Protein AF-A0A8J3Q3Y9-F1 (afdb_monomer_lite)

pLDDT: mean 86.01, std 12.89, range [47.12, 96.44]

Structure (mmCIF, N/CA/C/O backbone):
data_AF-A0A8J3Q3Y9-F1
#
_entry.id   AF-A0A8J3Q3Y9-F1
#
loop_
_atom_site.group_PDB
_atom_site.id
_atom_site.type_symbol
_atom_site.label_atom_id
_atom_site.label_alt_id
_atom_site.label_comp_id
_atom_site.label_asym_id
_atom_site.label_entity_id
_atom_site.label_seq_id
_atom_site.pdbx_PDB_ins_code
_atom_site.Cartn_x
_atom_site.Cartn_y
_atom_site.Cartn_z
_atom_site.occupancy
_atom_site.B_iso_or_equiv
_atom_site.auth_seq_id
_atom_site.auth_comp_id
_atom_site.auth_asym_id
_atom_site.auth_atom_id
_atom_site.pdbx_PDB_model_num
ATOM 1 N N . MET A 1 1 ? -16.939 8.546 -5.864 1.00 47.12 1 MET A N 1
ATOM 2 C CA . MET A 1 1 ? -15.570 8.757 -5.332 1.00 47.12 1 MET A CA 1
ATOM 3 C C . MET A 1 1 ? -14.559 8.182 -6.315 1.00 47.12 1 MET A C 1
ATOM 5 O O . MET A 1 1 ? -14.865 7.172 -6.933 1.00 47.12 1 MET A O 1
ATOM 9 N N . ALA A 1 2 ? -13.409 8.833 -6.510 1.00 54.53 2 ALA A N 1
ATOM 10 C CA . ALA A 1 2 ? -12.417 8.423 -7.507 1.00 54.53 2 ALA A CA 1
ATOM 11 C C . ALA A 1 2 ? -11.748 7.089 -7.129 1.00 54.53 2 ALA A C 1
ATOM 13 O O . ALA A 1 2 ? -11.279 6.920 -6.003 1.00 54.53 2 ALA A O 1
ATOM 14 N N . ARG A 1 3 ? -11.712 6.141 -8.073 1.00 66.25 3 ARG A N 1
ATOM 15 C CA . ARG A 1 3 ? -11.009 4.859 -7.927 1.00 66.25 3 ARG A CA 1
ATOM 16 C C . ARG A 1 3 ? -9.503 5.124 -7.966 1.00 66.25 3 ARG A C 1
ATOM 18 O O . ARG A 1 3 ? -9.038 5.797 -8.885 1.00 66.25 3 ARG A O 1
ATOM 25 N N . LEU A 1 4 ? -8.751 4.594 -6.999 1.00 76.94 4 LEU A N 1
ATOM 26 C CA . LEU A 1 4 ? -7.287 4.610 -7.064 1.00 76.94 4 LEU A CA 1
ATOM 27 C C . LEU A 1 4 ? -6.858 3.836 -8.315 1.00 76.94 4 LEU A C 1
ATOM 29 O O . LEU A 1 4 ? -7.266 2.690 -8.518 1.00 76.94 4 LEU A O 1
ATOM 33 N N . ARG A 1 5 ? -6.126 4.513 -9.199 1.00 76.69 5 ARG A N 1
ATOM 34 C CA . ARG A 1 5 ? -5.660 3.952 -10.466 1.00 76.69 5 ARG A CA 1
ATOM 35 C C . ARG A 1 5 ? -4.250 3.411 -10.287 1.00 76.69 5 ARG A C 1
ATOM 37 O O . ARG A 1 5 ? -3.389 4.111 -9.763 1.00 76.69 5 ARG A O 1
ATOM 44 N N . LYS A 1 6 ? -4.030 2.196 -10.790 1.00 79.69 6 LYS A N 1
ATOM 45 C CA . LYS A 1 6 ? -2.700 1.593 -10.890 1.00 79.69 6 LYS A CA 1
ATOM 46 C C . LYS A 1 6 ? -1.795 2.493 -11.745 1.00 79.69 6 LYS A C 1
ATOM 48 O O . LYS A 1 6 ? -2.260 2.952 -12.793 1.00 79.69 6 LYS A O 1
ATOM 53 N N . PRO A 1 7 ? -0.536 2.738 -11.349 1.00 79.50 7 PRO A N 1
ATOM 54 C CA . PRO A 1 7 ? 0.421 3.408 -12.211 1.00 79.50 7 PRO A CA 1
ATOM 55 C C . PRO A 1 7 ? 0.716 2.545 -13.435 1.00 79.50 7 PRO A C 1
ATOM 57 O O . PRO A 1 7 ? 0.750 1.316 -13.353 1.00 79.50 7 PRO A O 1
ATOM 60 N N . LEU A 1 8 ? 0.984 3.205 -14.558 1.00 79.25 8 LEU A N 1
ATOM 61 C CA . LEU A 1 8 ? 1.591 2.559 -15.713 1.00 79.25 8 LEU A CA 1
ATOM 62 C C . LEU A 1 8 ? 3.080 2.386 -15.410 1.00 79.25 8 LEU A C 1
ATOM 64 O O . LEU A 1 8 ? 3.821 3.364 -15.327 1.00 79.25 8 LEU A O 1
ATOM 68 N N . VAL A 1 9 ? 3.493 1.144 -15.189 1.00 80.31 9 VAL A N 1
ATOM 69 C CA . VAL A 1 9 ? 4.885 0.755 -14.953 1.00 80.31 9 VAL A CA 1
ATOM 70 C C . VAL A 1 9 ? 5.256 -0.359 -15.929 1.00 80.31 9 VAL A C 1
ATOM 72 O O . VAL A 1 9 ? 4.378 -1.155 -16.273 1.00 80.31 9 VAL A O 1
ATOM 75 N N . PRO A 1 10 ? 6.520 -0.426 -16.389 1.00 80.69 10 PRO A N 1
ATOM 76 C CA . PRO A 1 10 ? 6.981 -1.533 -17.216 1.00 80.69 10 PRO A CA 1
ATOM 77 C C . PRO A 1 10 ? 6.766 -2.881 -16.527 1.00 80.69 10 PRO A C 1
ATOM 79 O O . PRO A 1 10 ? 6.722 -2.961 -15.294 1.00 80.69 10 PRO A O 1
ATOM 82 N N . ASP A 1 11 ? 6.679 -3.939 -17.330 1.00 81.94 11 ASP A N 1
ATOM 83 C CA . ASP A 1 11 ? 6.642 -5.304 -16.819 1.00 81.94 11 ASP A CA 1
ATOM 84 C C . ASP A 1 11 ? 7.844 -5.604 -15.920 1.00 81.94 11 ASP A C 1
ATOM 86 O O . ASP A 1 11 ? 8.964 -5.146 -16.159 1.00 81.94 11 ASP A O 1
ATOM 90 N N . GLY A 1 12 ? 7.594 -6.363 -14.852 1.00 88.12 12 GLY A N 1
ATOM 91 C CA . GLY A 1 12 ? 8.610 -6.745 -13.877 1.00 88.12 12 GLY A CA 1
ATOM 92 C C . GLY A 1 12 ? 8.174 -6.559 -12.420 1.00 88.12 12 GLY A C 1
ATOM 93 O O . GLY A 1 12 ? 6.988 -6.367 -12.135 1.00 88.12 12 GLY A O 1
ATOM 94 N N . PRO A 1 13 ? 9.128 -6.593 -11.471 1.00 90.81 13 PRO A N 1
ATOM 95 C CA . PRO A 1 13 ? 8.829 -6.615 -10.036 1.00 90.81 13 PRO A CA 1
ATOM 96 C C . PRO A 1 13 ? 7.999 -5.426 -9.540 1.00 90.81 13 PRO A C 1
ATOM 98 O O . PRO A 1 13 ? 7.135 -5.581 -8.680 1.00 90.81 13 PRO A O 1
ATOM 101 N N . VAL A 1 14 ? 8.211 -4.239 -10.120 1.00 90.62 14 VAL A N 1
ATOM 102 C CA . VAL A 1 14 ? 7.436 -3.032 -9.788 1.00 90.62 14 VAL A CA 1
ATOM 103 C C . VAL A 1 14 ? 5.958 -3.217 -10.145 1.00 90.62 14 VAL A C 1
ATOM 105 O O . VAL A 1 14 ? 5.090 -2.879 -9.339 1.00 90.62 14 VAL A O 1
ATOM 108 N N . ARG A 1 15 ? 5.659 -3.796 -11.316 1.00 91.38 15 ARG A N 1
ATOM 109 C CA . ARG A 1 15 ? 4.287 -4.098 -11.744 1.00 91.38 15 ARG A CA 1
ATOM 110 C C . ARG A 1 15 ? 3.623 -5.107 -10.810 1.00 91.38 15 ARG A C 1
ATOM 112 O O . ARG A 1 15 ? 2.524 -4.834 -10.331 1.00 91.38 15 ARG A O 1
ATOM 119 N N . LEU A 1 16 ? 4.310 -6.207 -10.496 1.00 93.06 16 LEU A N 1
ATOM 120 C CA . LEU A 1 16 ? 3.796 -7.256 -9.606 1.00 93.06 16 LEU A CA 1
ATOM 121 C C . LEU A 1 16 ? 3.458 -6.711 -8.210 1.00 93.06 16 LEU A C 1
ATOM 123 O O . LEU A 1 16 ? 2.395 -7.008 -7.666 1.00 93.06 16 LEU A O 1
ATOM 127 N N . TYR A 1 17 ? 4.311 -5.840 -7.662 1.00 94.25 17 TYR A N 1
ATOM 128 C CA . TYR A 1 17 ? 4.041 -5.140 -6.405 1.00 94.25 17 TYR A CA 1
ATOM 129 C C . TYR A 1 17 ? 2.736 -4.323 -6.460 1.00 94.25 17 TYR A C 1
ATOM 131 O O . TYR A 1 17 ? 1.866 -4.482 -5.598 1.00 94.25 17 TYR A O 1
ATOM 139 N N . PHE A 1 18 ? 2.561 -3.468 -7.476 1.00 93.25 18 PHE A N 1
ATOM 140 C CA . PHE A 1 18 ? 1.351 -2.646 -7.591 1.00 93.25 18 PHE A CA 1
ATOM 141 C C . PHE A 1 18 ? 0.105 -3.490 -7.856 1.00 93.25 18 PHE A C 1
ATOM 143 O O . PHE A 1 18 ? -0.968 -3.169 -7.340 1.00 93.25 18 PHE A O 1
ATOM 150 N N . GLU A 1 19 ? 0.222 -4.566 -8.632 1.00 93.19 19 GLU A N 1
ATOM 151 C CA . GLU A 1 19 ? -0.868 -5.509 -8.861 1.00 93.19 19 GLU A CA 1
ATOM 152 C C . GLU A 1 19 ? -1.317 -6.166 -7.559 1.00 93.19 19 GLU A C 1
ATOM 154 O O . GLU A 1 19 ? -2.517 -6.146 -7.269 1.00 93.19 19 GLU A O 1
ATOM 159 N N . ARG A 1 20 ? -0.376 -6.650 -6.739 1.00 94.44 20 ARG A N 1
ATOM 160 C CA . ARG A 1 20 ? -0.693 -7.283 -5.457 1.00 94.44 20 ARG A CA 1
ATOM 161 C C . ARG A 1 20 ? -1.302 -6.299 -4.461 1.00 94.44 20 ARG A C 1
ATOM 163 O O . ARG A 1 20 ? -2.336 -6.605 -3.871 1.00 94.44 20 ARG A O 1
ATOM 170 N N . LEU A 1 21 ? -0.745 -5.092 -4.337 1.00 93.50 21 LEU A N 1
ATOM 171 C CA . LEU A 1 21 ? -1.291 -4.046 -3.465 1.00 93.50 21 LEU A CA 1
ATOM 172 C C . LEU A 1 21 ? -2.733 -3.668 -3.850 1.00 93.50 21 LEU A C 1
ATOM 174 O O . LEU A 1 21 ? -3.599 -3.503 -2.991 1.00 93.50 21 LEU A O 1
ATOM 178 N N . HIS A 1 22 ? -3.023 -3.565 -5.148 1.00 92.31 22 HIS A N 1
ATOM 179 C CA . HIS A 1 22 ? -4.384 -3.292 -5.612 1.00 92.31 22 HIS A CA 1
ATOM 180 C C . HIS A 1 22 ? -5.313 -4.494 -5.458 1.00 92.31 22 HIS A C 1
ATOM 182 O O . HIS A 1 22 ? -6.496 -4.297 -5.200 1.00 92.31 22 HIS A O 1
ATOM 188 N N . ALA A 1 23 ? -4.817 -5.724 -5.597 1.00 92.75 23 ALA A N 1
ATOM 189 C CA . ALA A 1 23 ? -5.611 -6.916 -5.321 1.00 92.75 23 ALA A CA 1
ATOM 190 C C . ALA A 1 23 ? -6.058 -6.948 -3.851 1.00 92.75 23 ALA A C 1
ATOM 192 O O . ALA A 1 23 ? -7.230 -7.195 -3.583 1.00 92.75 23 ALA A O 1
ATOM 193 N N . MET A 1 24 ? -5.172 -6.592 -2.913 1.00 93.62 24 MET A N 1
ATOM 194 C CA . MET A 1 24 ? -5.534 -6.423 -1.500 1.00 93.62 24 MET A CA 1
ATOM 195 C C . MET A 1 24 ? -6.573 -5.315 -1.304 1.00 93.62 24 MET A C 1
ATOM 197 O O . MET A 1 24 ? -7.543 -5.493 -0.574 1.00 93.62 24 MET A O 1
ATOM 201 N N . HIS A 1 25 ? -6.415 -4.179 -1.993 1.00 91.88 25 HIS A N 1
ATOM 202 C CA . HIS A 1 25 ? -7.392 -3.086 -1.937 1.00 91.88 25 HIS A CA 1
ATOM 203 C C . HIS A 1 25 ? -8.775 -3.510 -2.439 1.00 91.88 25 HIS A C 1
ATOM 205 O O . HIS A 1 25 ? -9.778 -3.150 -1.829 1.00 91.88 25 HIS A O 1
ATOM 211 N N . LEU A 1 26 ? -8.830 -4.301 -3.515 1.00 91.88 26 LEU A N 1
ATOM 212 C CA . LEU A 1 26 ? -10.067 -4.878 -4.043 1.00 91.88 26 LEU A CA 1
ATOM 213 C C . LEU A 1 26 ? -10.691 -5.876 -3.062 1.00 91.88 26 LEU A C 1
ATOM 215 O O . LEU A 1 26 ? -11.882 -5.766 -2.781 1.00 91.88 26 LEU A O 1
ATOM 219 N N . ALA A 1 27 ? -9.897 -6.799 -2.514 1.00 91.38 27 ALA A N 1
ATOM 220 C CA . ALA A 1 27 ? -10.361 -7.802 -1.555 1.00 91.38 27 ALA A CA 1
ATOM 221 C C . ALA A 1 27 ? -10.925 -7.170 -0.270 1.00 91.38 27 ALA A C 1
ATOM 223 O O . ALA A 1 27 ? -11.914 -7.650 0.272 1.00 91.38 27 ALA A O 1
ATOM 224 N N . ALA A 1 28 ? -10.359 -6.042 0.164 1.00 90.31 28 ALA A N 1
ATOM 225 C CA . ALA A 1 28 ? -10.836 -5.269 1.310 1.00 90.31 28 ALA A CA 1
ATOM 226 C C . ALA A 1 28 ? -12.097 -4.420 1.026 1.00 90.31 28 ALA A C 1
ATOM 228 O O . ALA A 1 28 ? -12.474 -3.586 1.849 1.00 90.31 28 ALA A O 1
ATOM 229 N N . GLY A 1 29 ? -12.728 -4.554 -0.146 1.00 91.56 29 GLY A N 1
ATOM 230 C CA . GLY A 1 29 ? -13.916 -3.774 -0.513 1.00 91.56 29 GLY A CA 1
ATOM 231 C C . GLY A 1 29 ? -13.614 -2.339 -0.958 1.00 91.56 29 GLY A C 1
ATOM 232 O O . GLY A 1 29 ? -14.488 -1.477 -0.918 1.00 91.56 29 GLY A O 1
ATOM 233 N N . GLN A 1 30 ? -12.382 -2.070 -1.396 1.00 88.25 30 GLN A N 1
ATOM 234 C CA . GLN A 1 30 ? -11.932 -0.781 -1.926 1.00 88.25 30 GLN A CA 1
ATOM 235 C C . GLN A 1 30 ? -12.136 0.41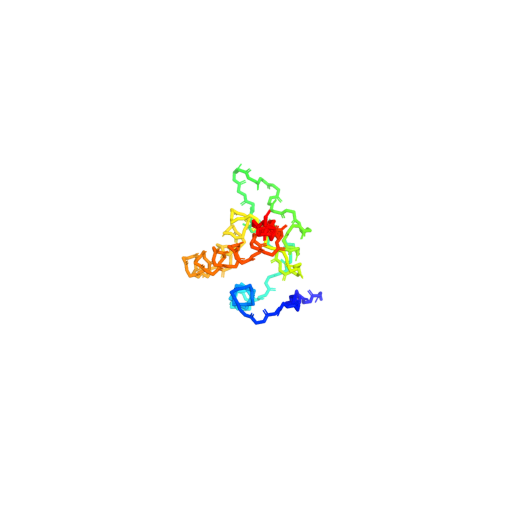5 -0.976 1.00 88.25 30 GLN A C 1
ATOM 237 O O . GLN A 1 30 ? -12.735 1.423 -1.372 1.00 88.25 30 GLN A O 1
ATOM 242 N N . PRO A 1 31 ? -11.599 0.369 0.258 1.00 89.94 31 PRO A N 1
ATOM 243 C CA . PRO A 1 31 ? -11.704 1.484 1.190 1.00 89.94 31 PRO A CA 1
ATOM 244 C C . PRO A 1 31 ? -11.145 2.775 0.579 1.00 89.94 31 PRO A C 1
ATOM 246 O O . PRO A 1 31 ? -10.094 2.796 -0.064 1.00 89.94 31 PRO A O 1
ATOM 249 N N . SER A 1 32 ? -11.841 3.887 0.789 1.00 90.75 32 SER A N 1
ATOM 250 C CA . SER A 1 32 ? -11.377 5.206 0.362 1.00 90.75 32 SER A CA 1
ATOM 251 C C . SER A 1 32 ? -10.090 5.616 1.085 1.00 90.75 32 SER A C 1
ATOM 253 O O . SER A 1 32 ? -9.796 5.172 2.195 1.00 90.75 32 SER A O 1
ATOM 255 N N . VAL A 1 33 ? -9.352 6.563 0.501 1.00 92.19 33 VAL A N 1
ATOM 256 C CA . VAL A 1 33 ? -8.145 7.145 1.115 1.00 92.19 33 VAL A CA 1
ATOM 257 C C . VAL A 1 33 ? -8.420 7.673 2.531 1.00 92.19 33 VAL A C 1
ATOM 259 O O . VAL A 1 33 ? -7.616 7.468 3.437 1.00 92.19 33 VAL A O 1
ATOM 262 N N . ARG A 1 34 ? -9.578 8.310 2.754 1.00 91.88 34 ARG A N 1
ATOM 263 C CA . ARG A 1 34 ? -9.972 8.804 4.084 1.00 91.88 34 ARG A CA 1
ATOM 264 C C . ARG A 1 34 ? -10.290 7.671 5.063 1.00 91.88 34 ARG A C 1
ATOM 266 O O . ARG A 1 34 ? -9.997 7.808 6.248 1.00 91.88 34 ARG A O 1
ATOM 273 N N . GLN A 1 35 ? -10.875 6.566 4.595 1.00 93.12 35 GLN A N 1
ATOM 274 C CA . GLN A 1 35 ? -11.080 5.376 5.430 1.00 93.12 35 GLN A CA 1
ATOM 275 C C . GLN A 1 35 ? -9.737 4.759 5.832 1.00 93.12 35 GLN A C 1
ATOM 277 O O . GLN A 1 35 ? -9.527 4.512 7.014 1.00 93.12 35 GLN A O 1
ATOM 282 N N . LEU A 1 36 ? -8.796 4.623 4.893 1.00 92.50 36 LEU A N 1
ATOM 283 C CA . LEU A 1 36 ? -7.443 4.138 5.178 1.00 92.50 36 LEU A CA 1
ATOM 284 C C . LEU A 1 36 ? -6.684 5.058 6.144 1.00 92.50 36 LEU A C 1
ATOM 286 O O . LEU A 1 36 ? -6.044 4.577 7.075 1.00 92.50 36 LEU A O 1
ATOM 290 N N . GLN A 1 37 ? -6.798 6.382 6.005 1.00 95.25 37 GLN A N 1
ATOM 291 C CA . GLN A 1 37 ? -6.231 7.316 6.985 1.00 95.25 37 GLN A CA 1
ATOM 292 C C . GLN A 1 37 ? -6.769 7.036 8.393 1.00 95.25 37 GLN A C 1
ATOM 294 O O . GLN A 1 37 ? -6.001 6.995 9.348 1.00 95.25 37 GLN A O 1
ATOM 299 N N . ARG A 1 38 ? -8.086 6.853 8.542 1.00 94.50 38 ARG A N 1
ATOM 300 C CA . ARG A 1 38 ? -8.699 6.579 9.849 1.00 94.50 38 ARG A CA 1
ATOM 301 C C . ARG A 1 38 ? -8.270 5.222 10.409 1.00 94.50 38 ARG A C 1
ATOM 303 O O . ARG A 1 38 ? -7.985 5.148 11.597 1.00 94.50 38 ARG A O 1
ATOM 310 N N . ALA A 1 39 ? -8.196 4.197 9.563 1.00 92.56 39 ALA A N 1
ATOM 311 C CA . ALA A 1 39 ? -7.803 2.843 9.951 1.00 92.56 39 ALA A CA 1
ATOM 312 C C . ALA A 1 39 ? -6.322 2.743 10.352 1.00 92.56 39 ALA A C 1
ATOM 314 O O . ALA A 1 39 ? -5.970 1.993 11.249 1.00 92.56 39 ALA A O 1
ATOM 315 N N . THR A 1 40 ? -5.450 3.548 9.739 1.00 93.88 40 THR A N 1
ATOM 316 C CA . THR A 1 40 ? -4.007 3.578 10.050 1.00 93.88 40 THR A CA 1
ATOM 317 C C . THR A 1 40 ? -3.653 4.424 11.280 1.00 93.88 40 THR A C 1
ATOM 319 O O . THR A 1 40 ? -2.473 4.685 11.532 1.00 93.88 40 THR A O 1
ATOM 322 N N . ARG A 1 41 ? -4.648 4.894 12.045 1.00 93.12 41 ARG A N 1
ATOM 323 C CA . ARG A 1 41 ? -4.409 5.587 13.315 1.00 93.12 41 ARG A CA 1
ATOM 324 C C . ARG A 1 41 ? -3.893 4.602 14.354 1.00 93.12 41 ARG A C 1
ATOM 326 O O . ARG A 1 41 ? -4.470 3.542 14.560 1.00 93.12 41 ARG A O 1
ATOM 333 N N . SER A 1 42 ? -2.830 4.984 15.044 1.00 88.31 42 SER A N 1
ATOM 334 C CA . SER A 1 42 ? -2.230 4.189 16.115 1.00 88.31 42 SER A CA 1
ATOM 335 C C . SER A 1 42 ? -1.672 5.097 17.206 1.00 88.31 42 SER A C 1
ATOM 337 O O . SER A 1 42 ? -1.575 6.309 17.016 1.00 88.31 42 SER A O 1
ATOM 339 N N . ALA A 1 43 ? -1.238 4.520 18.330 1.00 88.44 43 ALA A N 1
ATOM 340 C CA . ALA A 1 43 ? -0.562 5.274 19.389 1.00 88.44 43 ALA A CA 1
ATOM 341 C C . ALA A 1 43 ? 0.674 6.041 18.874 1.00 88.44 43 ALA A C 1
ATOM 343 O O . ALA A 1 43 ? 0.949 7.149 19.320 1.00 88.44 43 ALA A O 1
ATOM 344 N N . ARG A 1 44 ? 1.391 5.479 17.888 1.00 86.44 44 ARG A N 1
ATOM 345 C CA . ARG A 1 44 ? 2.562 6.115 17.256 1.00 86.44 44 ARG A CA 1
ATOM 346 C C . ARG A 1 44 ? 2.187 7.115 16.159 1.00 86.44 44 ARG A C 1
ATOM 348 O O . ARG A 1 44 ? 2.997 7.961 15.797 1.00 86.44 44 ARG A O 1
ATOM 355 N N . ARG A 1 45 ? 0.980 7.009 15.599 1.00 87.44 45 ARG A N 1
ATOM 356 C CA . ARG A 1 45 ? 0.489 7.851 14.502 1.00 87.44 45 ARG A CA 1
ATOM 357 C C . ARG A 1 45 ? -0.980 8.222 14.753 1.00 87.44 45 ARG A C 1
ATOM 359 O O . ARG A 1 45 ? -1.868 7.676 14.095 1.00 87.44 45 ARG A O 1
ATOM 366 N N . PRO A 1 46 ? -1.268 9.149 15.685 1.00 90.12 46 PRO A N 1
ATOM 367 C CA . PRO A 1 46 ? -2.637 9.438 16.133 1.00 90.12 46 PRO A CA 1
ATOM 368 C C . PRO A 1 46 ? -3.522 10.034 15.029 1.00 90.12 46 PRO A C 1
ATOM 370 O O . PRO A 1 46 ? -4.738 9.847 15.016 1.00 90.12 46 PRO A O 1
ATOM 373 N N . THR A 1 47 ? -2.919 10.714 14.054 1.00 91.62 47 THR A N 1
ATOM 374 C CA . THR A 1 47 ? -3.614 11.292 12.894 1.00 91.62 47 THR A CA 1
ATOM 375 C C . THR A 1 47 ? -3.763 10.318 11.719 1.00 91.62 47 THR A C 1
ATOM 377 O O . THR A 1 47 ? -4.489 10.620 10.766 1.00 91.62 47 THR A O 1
ATOM 380 N N . GLY A 1 48 ? -3.136 9.139 11.801 1.00 93.62 48 GLY A N 1
ATOM 381 C CA . GLY A 1 48 ? -3.052 8.167 10.714 1.00 93.62 48 GLY A CA 1
ATOM 382 C C . GLY A 1 48 ? -2.128 8.624 9.586 1.00 93.62 48 GLY A C 1
ATOM 383 O O . GLY A 1 48 ? -1.446 9.647 9.678 1.00 93.62 48 GLY A O 1
ATOM 384 N N . ILE A 1 49 ? -2.053 7.845 8.509 1.00 94.38 49 ILE A N 1
ATOM 385 C CA . ILE A 1 49 ? -1.219 8.201 7.353 1.00 94.38 49 ILE A CA 1
ATOM 386 C C . ILE A 1 49 ? -1.880 9.335 6.576 1.00 94.38 49 ILE A C 1
ATOM 388 O O . ILE A 1 49 ? -3.080 9.301 6.310 1.00 94.38 49 ILE A O 1
ATOM 392 N N . ASN A 1 50 ? -1.084 10.332 6.179 1.00 94.06 50 ASN A N 1
ATOM 393 C CA . ASN A 1 50 ? -1.567 11.442 5.366 1.00 94.06 50 ASN A CA 1
ATOM 394 C C . ASN A 1 50 ? -2.261 10.912 4.087 1.00 94.06 50 ASN A C 1
ATOM 396 O O . ASN A 1 50 ? -1.663 10.102 3.371 1.00 94.06 50 ASN A O 1
ATOM 400 N N . PRO A 1 51 ? -3.481 11.382 3.761 1.00 92.25 51 PRO A N 1
ATOM 401 C CA . PRO A 1 51 ? -4.196 11.032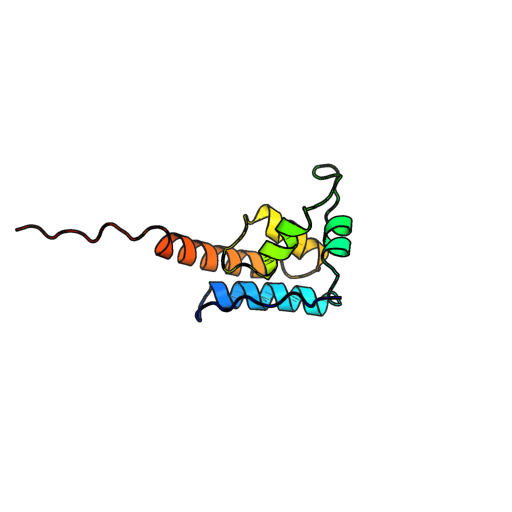 2.537 1.00 92.25 51 PRO A CA 1
ATOM 402 C C . PRO A 1 51 ? -3.357 11.115 1.261 1.00 92.25 51 PRO A C 1
ATOM 404 O O . PRO A 1 51 ? -3.445 10.229 0.416 1.00 92.25 51 PRO A O 1
ATOM 407 N N . THR A 1 52 ? -2.510 12.138 1.133 1.00 92.38 52 THR A N 1
ATOM 408 C CA . THR A 1 52 ? -1.622 12.303 -0.025 1.00 92.38 52 THR A CA 1
ATOM 409 C C . THR A 1 52 ? -0.577 11.192 -0.085 1.00 92.38 52 THR A C 1
ATOM 411 O O . THR A 1 52 ? -0.304 10.655 -1.153 1.00 92.38 52 THR A O 1
ATOM 414 N N . THR A 1 53 ? -0.031 10.784 1.063 1.00 93.44 53 THR A N 1
ATOM 415 C CA . THR A 1 53 ? 0.926 9.672 1.149 1.00 93.44 53 THR A CA 1
ATOM 416 C C . THR A 1 53 ? 0.274 8.345 0.777 1.00 93.44 53 THR A C 1
ATOM 418 O O . THR A 1 53 ? 0.874 7.568 0.038 1.00 93.44 53 THR A O 1
ATOM 421 N N . ILE A 1 54 ? -0.955 8.102 1.247 1.00 93.31 54 ILE A N 1
ATOM 422 C CA . ILE A 1 54 ? -1.740 6.920 0.868 1.00 93.31 54 ILE A CA 1
ATOM 423 C C . ILE A 1 54 ? -1.981 6.942 -0.639 1.00 93.31 54 ILE A C 1
ATOM 425 O O . ILE A 1 54 ? -1.621 5.992 -1.319 1.00 93.31 54 ILE A O 1
ATOM 429 N N . HIS A 1 55 ? -2.528 8.035 -1.175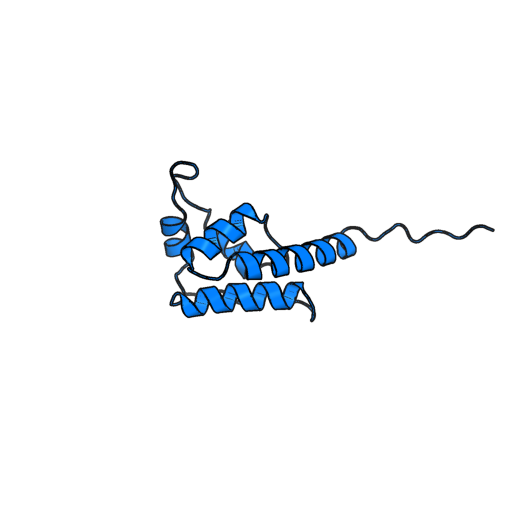 1.00 92.19 55 HIS A N 1
ATOM 430 C CA . HIS A 1 55 ? -2.776 8.185 -2.608 1.00 92.19 55 HIS A CA 1
ATOM 431 C C . HIS A 1 55 ? -1.514 7.899 -3.433 1.00 92.19 55 HIS A C 1
ATOM 433 O O . HIS A 1 55 ? -1.541 7.101 -4.367 1.00 92.19 55 HIS A O 1
ATOM 439 N N . ASP A 1 56 ? -0.387 8.493 -3.050 1.00 91.56 56 ASP A N 1
ATOM 440 C CA . ASP A 1 56 ? 0.882 8.300 -3.737 1.00 91.56 56 ASP A CA 1
ATOM 441 C C . ASP A 1 56 ? 1.377 6.852 -3.687 1.00 91.56 56 ASP A C 1
ATOM 443 O O . ASP A 1 56 ? 1.944 6.390 -4.671 1.00 91.56 56 ASP A O 1
ATOM 447 N N . ALA A 1 57 ? 1.148 6.131 -2.586 1.00 92.12 57 ALA A N 1
ATOM 448 C CA . ALA A 1 57 ? 1.521 4.722 -2.468 1.00 92.12 57 ALA A CA 1
ATOM 449 C C . ALA A 1 57 ? 0.772 3.816 -3.460 1.00 92.12 57 ALA A C 1
ATOM 451 O O . ALA A 1 57 ? 1.294 2.765 -3.824 1.00 92.12 57 ALA A O 1
ATOM 452 N N . PHE A 1 58 ? -0.420 4.224 -3.908 1.00 90.75 58 PHE A N 1
ATOM 453 C CA . PHE A 1 58 ? -1.192 3.497 -4.916 1.00 90.75 58 PHE A CA 1
ATOM 454 C C . PHE A 1 58 ? -0.954 3.997 -6.335 1.00 90.75 58 PHE A C 1
ATOM 456 O O . PHE A 1 58 ? -1.007 3.187 -7.249 1.00 90.75 58 PHE A O 1
ATOM 463 N N . VAL A 1 59 ? -0.736 5.301 -6.530 1.00 88.62 59 VAL A N 1
ATOM 464 C CA . VAL A 1 59 ? -0.830 5.937 -7.856 1.00 88.62 59 VAL A CA 1
ATOM 465 C C . VAL A 1 59 ? 0.523 6.340 -8.432 1.00 88.62 59 VAL A C 1
ATOM 467 O O . VAL A 1 59 ? 0.670 6.385 -9.651 1.00 88.62 59 VAL A O 1
ATOM 470 N N . LYS A 1 60 ? 1.527 6.661 -7.607 1.00 87.75 60 LYS A N 1
ATOM 471 C CA . LYS A 1 60 ? 2.829 7.087 -8.137 1.00 87.75 60 LYS A CA 1
ATOM 472 C C . LYS A 1 60 ? 3.687 5.869 -8.481 1.00 87.75 60 LYS A C 1
ATOM 474 O O . LYS A 1 60 ? 3.780 4.962 -7.660 1.00 87.75 60 LYS A O 1
ATOM 479 N N . PRO A 1 61 ? 4.417 5.875 -9.612 1.00 83.25 61 PRO A N 1
ATOM 480 C CA . PRO A 1 61 ? 5.331 4.797 -10.004 1.00 83.25 61 PRO A CA 1
ATOM 481 C C . PRO A 1 61 ? 6.633 4.801 -9.174 1.00 83.25 61 PRO A C 1
ATOM 483 O O . PRO A 1 61 ? 7.699 4.442 -9.662 1.00 83.25 61 PRO A O 1
ATOM 486 N N . ARG A 1 62 ? 6.580 5.244 -7.912 1.00 84.62 62 ARG A N 1
ATOM 487 C CA . ARG A 1 62 ? 7.700 5.271 -6.968 1.00 84.62 62 ARG A CA 1
ATOM 488 C C . ARG A 1 62 ? 7.272 4.596 -5.680 1.00 84.62 62 ARG A C 1
ATOM 490 O O . ARG A 1 62 ? 6.289 5.010 -5.068 1.00 84.62 62 ARG A O 1
ATOM 497 N N . LEU A 1 63 ? 8.034 3.592 -5.261 1.00 88.62 63 LEU A N 1
ATOM 498 C CA . LEU A 1 63 ? 7.750 2.879 -4.029 1.00 88.62 63 LEU A CA 1
ATOM 499 C C . LEU A 1 63 ? 7.955 3.811 -2.832 1.00 88.62 63 LEU A C 1
ATOM 501 O O . LEU A 1 63 ? 8.939 4.555 -2.747 1.00 88.62 63 LEU A O 1
ATOM 505 N N . ARG A 1 64 ? 6.993 3.774 -1.910 1.00 91.94 64 ARG A N 1
ATOM 506 C CA . ARG A 1 64 ? 7.126 4.381 -0.585 1.00 91.94 64 ARG A CA 1
ATOM 507 C C . ARG A 1 64 ? 7.919 3.455 0.332 1.00 91.94 64 ARG A C 1
ATOM 509 O O . ARG A 1 64 ? 8.093 2.274 0.031 1.00 91.94 64 ARG A O 1
ATOM 516 N N . GLU A 1 65 ? 8.395 4.014 1.438 1.00 91.75 65 GLU A N 1
ATOM 517 C CA . GLU A 1 65 ? 9.092 3.252 2.473 1.00 91.75 65 GLU A CA 1
ATOM 51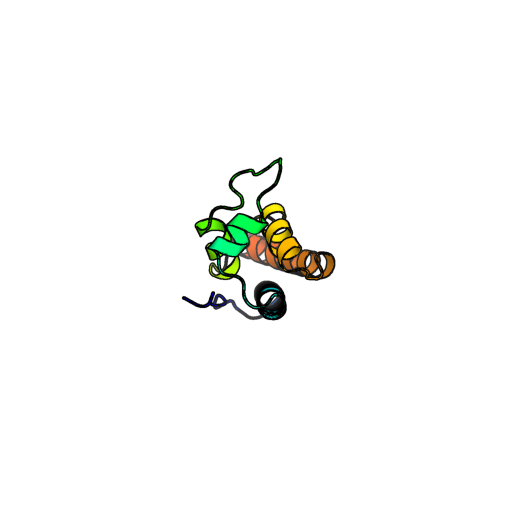8 C C . GLU A 1 65 ? 8.222 2.101 2.986 1.00 91.75 65 GLU A C 1
ATOM 520 O O . GLU A 1 65 ? 7.002 2.251 3.124 1.00 91.75 65 GLU A O 1
ATOM 525 N N . TRP A 1 66 ? 8.855 0.956 3.261 1.00 94.69 66 TRP A N 1
ATOM 526 C CA . TRP A 1 66 ? 8.151 -0.276 3.618 1.00 94.69 66 TRP A CA 1
ATOM 527 C C . TRP A 1 66 ? 7.213 -0.085 4.809 1.00 94.69 66 TRP A C 1
ATOM 529 O O . TRP A 1 66 ? 6.079 -0.536 4.756 1.00 94.69 66 TRP A O 1
ATOM 539 N N . GLU A 1 67 ? 7.629 0.656 5.837 1.00 92.62 67 GLU A N 1
ATOM 540 C CA . GLU A 1 67 ? 6.814 0.908 7.033 1.00 92.62 67 GLU A CA 1
ATOM 541 C C . GLU A 1 67 ? 5.446 1.537 6.702 1.00 92.62 67 GLU A C 1
ATOM 543 O O . GLU A 1 67 ? 4.422 1.187 7.288 1.00 92.62 67 GLU A O 1
ATOM 548 N N . VAL A 1 68 ? 5.398 2.440 5.716 1.00 92.94 68 VAL A N 1
ATOM 549 C CA . VAL A 1 68 ? 4.146 3.061 5.255 1.00 92.94 68 VAL A CA 1
ATOM 550 C C . VAL A 1 68 ? 3.278 2.039 4.526 1.00 92.94 68 VAL A C 1
ATOM 552 O O . VAL A 1 68 ? 2.080 1.952 4.789 1.00 92.94 68 VAL A O 1
ATOM 555 N N . VAL A 1 69 ? 3.876 1.271 3.615 1.00 93.69 69 VAL A N 1
ATOM 556 C CA . VAL A 1 69 ? 3.172 0.262 2.811 1.00 93.69 69 VAL A CA 1
ATOM 557 C C . VAL A 1 69 ? 2.627 -0.855 3.694 1.00 93.69 69 VAL A C 1
ATOM 559 O O . VAL A 1 69 ? 1.470 -1.238 3.552 1.00 93.69 69 VAL A O 1
ATOM 562 N N . GLN A 1 70 ? 3.435 -1.330 4.639 1.00 95.12 70 GLN A N 1
ATOM 563 C CA . GLN A 1 70 ? 3.081 -2.358 5.603 1.00 95.12 70 GLN A CA 1
ATOM 564 C C . GLN A 1 70 ? 1.870 -1.940 6.433 1.00 95.12 70 GLN A C 1
ATOM 566 O O . GLN A 1 70 ? 0.955 -2.735 6.619 1.00 95.12 70 GLN A O 1
ATOM 571 N N . GLU A 1 71 ? 1.842 -0.69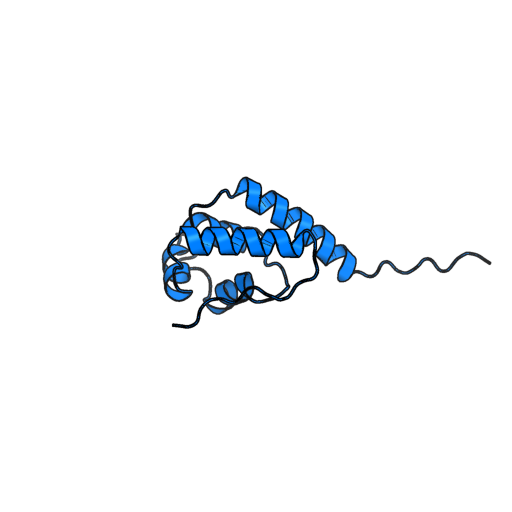8 6.918 1.00 93.88 71 GLU A N 1
ATOM 572 C CA . GLU A 1 71 ? 0.719 -0.194 7.705 1.00 93.88 71 GLU A CA 1
ATOM 573 C C . GLU A 1 71 ? -0.568 -0.147 6.873 1.00 93.88 71 GLU A C 1
ATOM 575 O O . GLU A 1 71 ? -1.610 -0.596 7.339 1.00 93.88 71 GLU A O 1
ATOM 580 N N . ILE A 1 72 ? -0.499 0.321 5.622 1.00 93.31 72 ILE A N 1
ATOM 581 C CA . ILE A 1 72 ? -1.651 0.311 4.705 1.00 93.31 72 ILE A CA 1
ATOM 582 C C . ILE A 1 72 ? -2.120 -1.128 4.459 1.00 93.31 72 ILE A C 1
ATOM 584 O O . ILE A 1 72 ? -3.298 -1.425 4.630 1.00 93.31 72 ILE A O 1
ATOM 588 N N . ALA A 1 73 ? -1.208 -2.026 4.086 1.00 93.94 73 ALA A N 1
ATOM 589 C CA . ALA A 1 73 ? -1.521 -3.410 3.747 1.00 93.94 73 ALA A CA 1
ATOM 590 C C . ALA A 1 73 ? -2.069 -4.204 4.941 1.00 93.94 73 ALA A C 1
ATOM 592 O O . ALA A 1 73 ? -2.952 -5.041 4.762 1.00 93.94 73 ALA A O 1
ATOM 593 N N . ARG A 1 74 ? -1.621 -3.890 6.164 1.00 94.00 74 ARG A N 1
ATOM 594 C CA . ARG A 1 74 ? -2.149 -4.493 7.394 1.00 94.00 74 ARG A CA 1
ATOM 595 C C . ARG A 1 74 ? -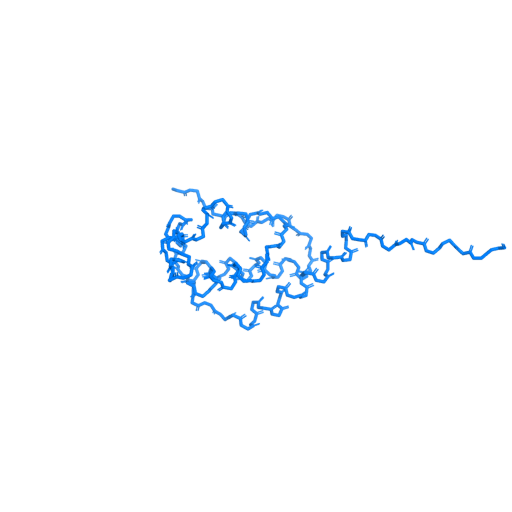3.632 -4.183 7.561 1.00 94.00 74 ARG A C 1
ATOM 597 O O . ARG A 1 74 ? -4.400 -5.079 7.887 1.00 94.00 74 ARG A O 1
ATOM 604 N N . GLN A 1 75 ? -4.043 -2.946 7.273 1.00 94.06 75 GLN A N 1
ATOM 605 C CA . GLN A 1 75 ? -5.457 -2.554 7.318 1.00 94.06 75 GLN A CA 1
ATOM 606 C C . GLN A 1 75 ? -6.289 -3.178 6.189 1.00 94.06 75 GLN A C 1
ATOM 608 O O . GLN A 1 75 ? -7.505 -3.280 6.310 1.00 94.06 75 GLN A O 1
ATOM 613 N N . LEU A 1 76 ? -5.651 -3.593 5.092 1.00 92.88 76 LEU A N 1
ATOM 614 C CA . LEU A 1 76 ? -6.311 -4.303 3.994 1.00 92.88 76 LEU A CA 1
ATOM 615 C C . LEU A 1 76 ? -6.446 -5.813 4.250 1.00 92.88 76 LEU A C 1
ATOM 617 O O . LEU A 1 76 ? -7.115 -6.486 3.474 1.00 92.88 76 LEU A O 1
ATOM 621 N N . GLY A 1 77 ? -5.817 -6.349 5.303 1.00 90.50 77 GLY A N 1
ATOM 622 C CA . GLY A 1 77 ? -5.906 -7.769 5.663 1.00 90.50 77 GLY A CA 1
ATOM 623 C C . GLY A 1 77 ? -5.217 -8.725 4.681 1.00 90.50 77 GLY A C 1
ATOM 624 O O . GLY A 1 77 ? -5.578 -9.896 4.622 1.00 90.50 77 GLY A O 1
ATOM 625 N N . GLY A 1 78 ? -4.263 -8.239 3.880 1.00 86.75 78 GLY A N 1
ATOM 626 C CA . GLY A 1 78 ? -3.525 -9.063 2.918 1.00 86.75 78 GLY A CA 1
ATOM 627 C C . GLY A 1 78 ? -2.287 -9.754 3.502 1.00 86.75 78 GLY A C 1
ATOM 628 O O . GLY A 1 78 ? -1.855 -9.459 4.617 1.00 86.75 78 GLY A O 1
ATOM 629 N N . ASP A 1 79 ? -1.672 -10.635 2.709 1.00 92.94 79 ASP A N 1
ATOM 630 C CA . ASP A 1 79 ? -0.397 -11.277 3.049 1.00 92.94 79 ASP A CA 1
ATOM 631 C C . ASP A 1 79 ? 0.770 -10.271 3.002 1.00 92.94 79 ASP A C 1
ATOM 633 O O . ASP A 1 79 ? 1.288 -9.907 1.941 1.00 92.94 79 ASP A O 1
ATOM 637 N N . LEU A 1 80 ? 1.190 -9.811 4.183 1.00 94.44 80 LEU A N 1
ATOM 638 C CA . LEU A 1 80 ? 2.296 -8.867 4.329 1.00 94.44 80 LEU A CA 1
ATOM 639 C C . LEU A 1 80 ? 3.648 -9.454 3.919 1.00 94.44 80 LEU A C 1
ATOM 641 O O . LEU A 1 80 ? 4.516 -8.690 3.501 1.00 94.44 80 LEU A O 1
ATOM 645 N N . HIS A 1 81 ? 3.848 -10.764 4.064 1.00 95.12 81 HIS A N 1
ATOM 646 C CA . HIS A 1 81 ? 5.118 -11.403 3.738 1.00 95.12 81 HIS A CA 1
ATOM 647 C C . HIS A 1 81 ? 5.307 -11.457 2.224 1.00 95.12 81 HIS A C 1
ATOM 649 O O . HIS A 1 81 ? 6.333 -11.014 1.710 1.00 95.12 81 HIS A O 1
ATOM 655 N N . GLU A 1 82 ? 4.280 -11.897 1.502 1.00 94.44 82 GLU A N 1
ATOM 656 C CA . GLU A 1 82 ? 4.279 -11.881 0.041 1.00 94.44 82 GLU A CA 1
ATOM 657 C C . GLU A 1 82 ? 4.473 -10.455 -0.499 1.00 94.44 82 GLU A C 1
ATOM 659 O O . GLU A 1 82 ? 5.328 -10.212 -1.356 1.00 94.44 82 GLU A O 1
ATOM 664 N N . LEU A 1 83 ? 3.736 -9.481 0.048 1.00 95.12 83 LEU A N 1
ATOM 665 C CA . LEU A 1 83 ? 3.873 -8.086 -0.368 1.00 95.12 83 LEU A CA 1
ATOM 666 C C . LEU A 1 83 ? 5.269 -7.527 -0.070 1.00 95.12 83 LEU A C 1
ATOM 668 O O . LEU A 1 83 ? 5.790 -6.749 -0.868 1.00 95.12 83 LEU A O 1
ATOM 672 N N . PHE A 1 84 ? 5.882 -7.921 1.048 1.00 96.25 84 PHE A N 1
ATOM 673 C CA . PHE A 1 84 ? 7.241 -7.515 1.400 1.00 96.25 84 PHE A CA 1
ATOM 674 C C . PHE A 1 84 ? 8.269 -8.018 0.387 1.00 96.25 84 PHE A C 1
ATOM 676 O O . PHE A 1 84 ? 9.129 -7.248 -0.044 1.00 96.25 84 PHE A O 1
ATOM 683 N N . LEU A 1 85 ? 8.169 -9.285 -0.028 1.00 96.44 85 LEU A N 1
ATOM 684 C CA . LEU A 1 85 ? 9.066 -9.862 -1.030 1.00 96.44 85 LEU A CA 1
ATOM 685 C C . LEU A 1 85 ? 8.967 -9.103 -2.360 1.00 96.44 85 LEU A C 1
ATOM 687 O O . LEU A 1 85 ? 9.994 -8.723 -2.928 1.00 96.44 85 LEU A O 1
ATOM 691 N N . LEU A 1 86 ? 7.744 -8.797 -2.804 1.00 95.12 86 LEU A N 1
ATOM 692 C CA . LEU A 1 86 ? 7.507 -7.995 -4.007 1.00 95.12 86 LEU A CA 1
ATOM 693 C C . LEU A 1 86 ? 8.029 -6.560 -3.857 1.00 95.12 86 LEU A C 1
ATOM 695 O O . LEU A 1 86 ? 8.682 -6.047 -4.765 1.00 95.12 86 LEU A O 1
ATOM 699 N N . TRP A 1 87 ? 7.785 -5.916 -2.710 1.00 95.75 87 TRP A N 1
ATOM 700 C CA . TRP A 1 87 ? 8.285 -4.570 -2.413 1.00 95.75 87 TRP A CA 1
ATOM 701 C C . TRP A 1 87 ? 9.813 -4.522 -2.469 1.00 95.75 87 TRP A C 1
ATOM 703 O O . TRP A 1 87 ? 10.371 -3.613 -3.082 1.00 95.75 87 TRP A O 1
ATOM 713 N N . ARG A 1 88 ? 10.497 -5.517 -1.892 1.00 95.38 88 ARG A N 1
ATOM 714 C CA . ARG A 1 88 ? 11.961 -5.605 -1.896 1.00 95.38 88 ARG A CA 1
ATOM 715 C C . ARG A 1 88 ? 12.508 -5.751 -3.315 1.00 95.38 88 ARG A C 1
ATOM 717 O O . ARG A 1 88 ? 13.366 -4.969 -3.711 1.00 95.38 88 ARG A O 1
ATOM 724 N N . GLN A 1 89 ? 11.976 -6.691 -4.099 1.00 94.38 89 GLN A N 1
ATOM 725 C CA . GLN A 1 89 ? 12.397 -6.884 -5.492 1.00 94.38 89 GLN A CA 1
ATOM 726 C C . GLN A 1 89 ? 12.162 -5.623 -6.335 1.00 94.38 89 GLN A C 1
ATOM 728 O O . GLN A 1 89 ? 13.023 -5.204 -7.107 1.00 94.38 89 GLN A O 1
ATOM 733 N N . ALA A 1 90 ? 11.004 -4.983 -6.169 1.00 92.88 90 ALA A N 1
ATOM 734 C CA . ALA A 1 90 ? 10.681 -3.733 -6.840 1.00 92.88 90 ALA A CA 1
ATOM 735 C C . ALA A 1 90 ? 11.612 -2.586 -6.417 1.00 92.88 90 ALA A C 1
ATOM 737 O O . ALA A 1 90 ? 12.039 -1.800 -7.264 1.00 92.88 90 ALA A O 1
ATOM 738 N N . ARG A 1 91 ? 11.959 -2.491 -5.128 1.00 92.06 91 ARG A N 1
ATOM 739 C CA . ARG A 1 91 ? 12.879 -1.480 -4.595 1.00 92.06 91 ARG A CA 1
ATOM 740 C C . ARG A 1 91 ? 14.285 -1.650 -5.160 1.00 92.06 91 ARG A C 1
ATOM 742 O O . ARG A 1 91 ? 14.852 -0.653 -5.597 1.00 92.06 91 ARG A O 1
ATOM 749 N N . ASP A 1 92 ? 14.799 -2.875 -5.224 1.00 91.19 92 ASP A N 1
ATOM 750 C CA . ASP A 1 92 ? 16.107 -3.168 -5.825 1.00 91.19 92 ASP A CA 1
ATOM 751 C C . ASP A 1 92 ? 16.154 -2.725 -7.293 1.00 91.19 92 ASP A C 1
ATOM 753 O O . ASP A 1 92 ? 17.107 -2.079 -7.728 1.00 91.19 92 ASP A O 1
ATOM 757 N N . VAL A 1 93 ? 15.086 -2.994 -8.050 1.00 89.06 93 VAL A N 1
ATOM 758 C CA . VAL A 1 93 ? 14.951 -2.538 -9.440 1.00 89.06 93 VAL A CA 1
ATOM 759 C C . VAL A 1 93 ? 14.920 -1.008 -9.531 1.00 89.06 93 VAL A C 1
ATOM 761 O O . VAL A 1 93 ? 15.628 -0.434 -10.354 1.00 89.06 93 VAL A O 1
ATOM 764 N N . GLN A 1 94 ? 14.154 -0.320 -8.677 1.00 84.31 94 GLN A N 1
ATOM 765 C CA . GLN A 1 94 ? 14.125 1.148 -8.679 1.00 84.31 94 GLN A CA 1
ATOM 766 C C . GLN A 1 94 ? 15.478 1.767 -8.338 1.00 84.31 94 GLN A C 1
ATOM 768 O O . GLN A 1 94 ? 15.860 2.756 -8.958 1.00 84.31 94 GLN A O 1
ATOM 773 N N . LEU A 1 95 ? 16.210 1.194 -7.382 1.00 86.12 95 LEU A N 1
ATOM 774 C CA . LEU A 1 95 ? 17.540 1.676 -7.015 1.00 86.12 95 LEU A CA 1
ATOM 775 C C . LEU A 1 95 ? 18.525 1.541 -8.182 1.00 86.12 95 LEU A C 1
ATOM 777 O O . LEU A 1 95 ? 19.267 2.483 -8.443 1.00 86.12 95 LEU A O 1
ATOM 781 N N . ARG A 1 96 ? 18.458 0.442 -8.944 1.00 82.69 96 ARG A N 1
ATOM 782 C CA . ARG A 1 96 ? 19.266 0.250 -10.163 1.00 82.69 96 ARG A CA 1
ATOM 783 C C . ARG A 1 96 ? 18.940 1.250 -11.277 1.00 82.69 96 ARG A C 1
ATOM 785 O O . ARG A 1 96 ? 19.820 1.594 -12.051 1.00 82.69 96 ARG A O 1
ATOM 792 N N . TYR A 1 97 ? 17.694 1.717 -11.373 1.00 74.69 97 TYR A N 1
ATOM 793 C CA . TYR A 1 97 ? 17.299 2.717 -12.376 1.00 74.69 97 TYR A CA 1
ATOM 794 C C . TYR A 1 97 ? 17.538 4.167 -11.928 1.00 74.69 97 TYR A C 1
ATOM 796 O O . TYR A 1 97 ? 17.765 5.030 -12.771 1.00 74.69 97 TYR A O 1
ATOM 804 N N . CYS A 1 98 ? 17.476 4.458 -10.625 1.00 66.31 98 CYS A N 1
ATOM 805 C CA . CYS A 1 98 ? 17.743 5.797 -10.086 1.00 66.31 98 CYS A CA 1
ATOM 806 C C . CYS A 1 98 ? 19.234 6.071 -9.852 1.00 66.31 98 CYS A C 1
ATOM 808 O O . CYS A 1 98 ? 19.619 7.237 -9.813 1.00 66.31 98 CYS A O 1
ATOM 810 N N . ASN A 1 99 ? 20.054 5.030 -9.712 1.00 56.72 99 ASN A N 1
ATOM 811 C CA . ASN A 1 99 ? 21.506 5.125 -9.731 1.00 56.72 99 ASN A CA 1
ATOM 812 C C . ASN A 1 99 ? 22.010 4.501 -11.038 1.00 56.72 99 ASN A C 1
ATOM 814 O O . ASN A 1 99 ? 22.237 3.290 -11.064 1.00 56.72 99 ASN A O 1
ATOM 818 N N . PRO A 1 100 ? 22.143 5.262 -12.141 1.00 51.16 100 PRO A N 1
ATOM 819 C CA . PRO A 1 100 ? 22.882 4.742 -13.274 1.00 51.16 100 PRO A CA 1
ATOM 820 C C . PRO A 1 100 ? 24.314 4.528 -12.783 1.00 51.16 100 PRO A C 1
ATOM 822 O O . PRO A 1 100 ? 25.013 5.495 -12.486 1.00 51.16 100 PRO A O 1
ATOM 825 N N . GLU A 1 101 ? 24.726 3.266 -12.641 1.00 54.56 101 GLU A N 1
ATOM 826 C CA . GLU A 1 101 ? 26.132 2.903 -12.452 1.00 54.56 101 GLU A CA 1
ATOM 827 C C . GLU A 1 101 ? 26.980 3.788 -13.384 1.00 54.56 101 GLU A C 1
ATOM 829 O O . GLU A 1 101 ? 26.627 3.904 -14.570 1.00 54.56 101 GLU A O 1
ATOM 834 N N . PRO A 1 102 ? 28.054 4.447 -12.904 1.00 51.09 102 PRO A N 1
ATOM 835 C CA . PRO A 1 102 ? 28.969 5.120 -13.807 1.00 51.09 102 PRO A CA 1
ATOM 836 C C . PRO A 1 102 ? 29.491 4.036 -14.741 1.00 51.09 102 PRO A C 1
ATOM 838 O O . PRO A 1 102 ? 30.207 3.130 -14.317 1.00 51.09 102 PRO A O 1
ATOM 841 N N . ARG A 1 103 ? 29.049 4.077 -16.004 1.00 53.62 103 ARG A N 1
ATOM 842 C CA . ARG A 1 103 ? 29.539 3.174 -17.042 1.00 53.62 103 ARG A CA 1
ATOM 843 C C . ARG A 1 103 ? 31.052 3.251 -16.972 1.00 53.62 103 ARG A C 1
ATOM 845 O O . ARG A 1 103 ? 31.601 4.328 -17.191 1.00 53.62 103 ARG A O 1
ATOM 852 N N . GLY A 1 104 ? 31.685 2.134 -16.617 1.00 54.81 104 GLY A N 1
ATOM 853 C CA . GLY A 1 104 ? 33.129 2.022 -16.596 1.00 54.81 104 GLY A CA 1
ATOM 854 C C . GLY A 1 104 ? 33.666 2.546 -17.917 1.00 54.81 104 GLY A C 1
ATOM 855 O O . GLY A 1 104 ? 33.425 1.958 -18.971 1.00 54.81 104 GLY A O 1
ATOM 856 N N . THR A 1 105 ? 34.344 3.687 -17.869 1.00 51.94 105 THR A N 1
ATOM 857 C CA . THR A 1 105 ? 35.213 4.102 -18.956 1.00 51.94 105 THR A CA 1
ATOM 858 C C . THR A 1 105 ? 36.404 3.170 -18.890 1.00 51.94 105 THR A C 1
ATOM 860 O O . THR A 1 105 ? 37.192 3.197 -17.943 1.00 51.94 105 THR A O 1
ATOM 863 N N . ALA A 1 106 ? 36.420 2.269 -19.865 1.00 51.22 106 ALA A N 1
ATOM 864 C CA . ALA A 1 106 ? 37.468 1.313 -20.123 1.00 51.22 106 ALA A CA 1
ATOM 865 C C . ALA A 1 106 ? 38.847 1.985 -20.102 1.00 51.22 106 ALA A C 1
ATOM 867 O O . ALA A 1 106 ? 39.011 3.124 -20.538 1.00 51.22 106 ALA A O 1
ATOM 868 N N . HIS A 1 107 ? 39.820 1.235 -19.590 1.00 50.53 107 HIS A N 1
ATOM 869 C CA . HIS A 1 107 ? 41.239 1.477 -19.803 1.00 50.53 107 HIS A CA 1
ATOM 870 C C . HIS A 1 107 ? 41.537 1.692 -21.295 1.00 50.53 107 HIS A C 1
ATOM 872 O O . HIS A 1 107 ? 41.040 0.949 -22.145 1.00 50.53 107 HIS A O 1
ATOM 878 N N . THR A 1 108 ? 42.401 2.655 -21.600 1.00 61.78 108 THR A N 1
ATOM 879 C CA . THR A 1 108 ? 43.283 2.648 -22.773 1.00 61.78 108 THR A CA 1
ATOM 880 C C . THR A 1 108 ? 44.603 3.267 -22.353 1.00 61.78 108 THR A C 1
ATOM 882 O O . THR A 1 108 ? 44.549 4.311 -21.666 1.00 61.78 108 THR A O 1
#

Organism: NCBI:txid1392758

Radius of gyration: 16.07 Å; chains: 1; bounding box: 59×24×42 Å

Secondary structure (DSSP, 8-state):
-PPPPPP---TTHHHHHHHHHHHHHHHTT---HHHHHHHT-BTTBTT-S-HHHHHHHHHSSSPPPHHHHHHHHHHTT--HHHHHHHHHHHHHHHHHHHS---------

Foldseek 3Di:
DDQLDAEDDDDDLLNVLLVQLVVLCVQLVNDQLVRLQVQQDDPVRNRRDDSVLSSCCNYPSDHDDLVNSLSSSVSSVDDSVVSVVSSVRSVVVVVCVVDVDPPPPDDD

Sequence (108 aa):
MARLRKPLVPDGPVRLYFERLHAMHLAAGQPSVRQLQRATRSARRPTGINPTTIHDAFVKPRLREWEVVQEIARQLGGDLHELFLLWRQARDVQLRYCNPEPRGTAHT